Protein AF-A0A9E2IKR3-F1 (afdb_monomer)

pLDDT: mean 74.07, std 22.69, range [39.5, 96.62]

Structure (mmCIF, N/CA/C/O backbone):
data_AF-A0A9E2IKR3-F1
#
_entry.id   AF-A0A9E2IKR3-F1
#
loop_
_atom_site.group_PDB
_atom_site.id
_atom_site.type_symbol
_atom_site.label_atom_id
_atom_site.label_alt_id
_atom_site.label_comp_id
_atom_site.label_asym_id
_atom_site.label_entity_id
_atom_site.label_seq_id
_atom_site.pdbx_PDB_ins_code
_atom_site.Cartn_x
_atom_site.Cartn_y
_atom_site.Cartn_z
_atom_site.occupancy
_atom_site.B_iso_or_equiv
_atom_site.auth_seq_id
_atom_site.auth_comp_id
_atom_site.auth_asym_id
_atom_site.auth_atom_id
_atom_site.pdbx_PDB_model_num
ATOM 1 N N . MET A 1 1 ? 40.036 34.354 49.756 1.00 40.09 1 MET A N 1
ATOM 2 C CA . MET A 1 1 ? 39.469 35.613 49.223 1.00 40.09 1 MET A CA 1
ATOM 3 C C . MET A 1 1 ? 39.167 35.399 47.744 1.00 40.09 1 MET A C 1
ATOM 5 O O . MET A 1 1 ? 40.017 34.902 47.023 1.00 40.09 1 MET A O 1
ATOM 9 N N . VAL A 1 2 ? 37.909 35.606 47.361 1.00 45.00 2 VAL A N 1
ATOM 10 C CA . VAL A 1 2 ? 37.228 35.069 46.166 1.00 45.00 2 VAL A CA 1
ATOM 11 C C . VAL A 1 2 ? 37.576 35.841 44.886 1.00 45.00 2 VAL A C 1
ATOM 13 O O . VAL A 1 2 ? 37.546 37.068 44.931 1.00 45.00 2 VAL A O 1
ATOM 16 N N . LYS A 1 3 ? 37.771 35.154 43.745 1.00 42.75 3 LYS A N 1
ATOM 17 C CA . LYS A 1 3 ? 37.374 35.613 42.385 1.00 42.75 3 LYS A CA 1
ATOM 18 C C . LYS A 1 3 ? 37.695 34.527 41.341 1.00 42.75 3 LYS A C 1
ATOM 20 O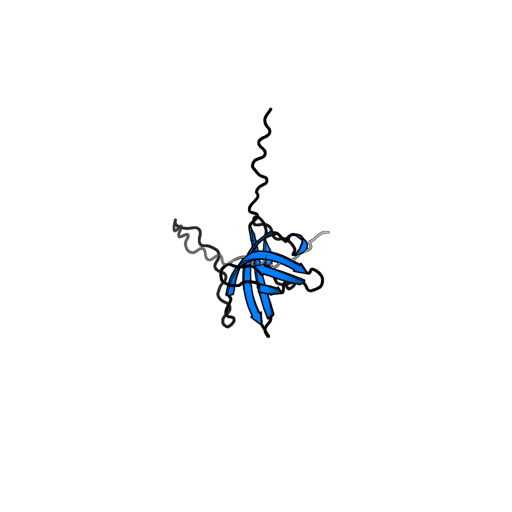 O . LYS A 1 3 ? 38.855 34.222 41.137 1.00 42.75 3 LYS A O 1
ATOM 25 N N . ARG A 1 4 ? 36.727 33.743 40.852 1.00 49.94 4 ARG A N 1
ATOM 26 C CA . ARG A 1 4 ? 35.633 34.004 39.880 1.00 49.94 4 ARG A CA 1
ATOM 27 C C . ARG A 1 4 ? 35.951 33.330 38.533 1.00 49.94 4 ARG A C 1
ATOM 29 O O . ARG A 1 4 ? 36.704 33.843 37.717 1.00 49.94 4 ARG A O 1
ATOM 36 N N . ILE A 1 5 ? 35.323 32.167 38.360 1.00 56.16 5 ILE A N 1
ATOM 37 C CA . ILE A 1 5 ? 35.057 31.443 37.111 1.00 56.16 5 ILE A CA 1
ATOM 38 C C . ILE A 1 5 ? 34.551 32.411 36.038 1.00 56.16 5 ILE A C 1
ATOM 40 O O . ILE A 1 5 ? 33.609 33.157 36.299 1.00 56.16 5 ILE A O 1
ATOM 44 N N . THR A 1 6 ? 35.127 32.355 34.835 1.00 54.44 6 THR A N 1
ATOM 45 C CA . THR A 1 6 ? 34.504 32.956 33.647 1.00 54.44 6 THR A CA 1
ATOM 46 C C . THR A 1 6 ? 34.508 31.945 32.506 1.00 54.44 6 THR A C 1
ATOM 48 O O . THR A 1 6 ? 35.517 31.679 31.861 1.00 54.44 6 THR A O 1
ATOM 51 N N . LEU A 1 7 ? 33.338 31.340 32.349 1.00 43.00 7 LEU A N 1
ATOM 52 C CA . LEU A 1 7 ? 32.880 30.473 31.279 1.00 43.00 7 LEU A CA 1
ATOM 53 C C . LEU A 1 7 ? 32.628 31.338 30.032 1.00 43.00 7 LEU A C 1
ATOM 55 O O . LEU A 1 7 ? 31.782 32.229 30.085 1.00 43.00 7 LEU A O 1
ATOM 59 N N . PHE A 1 8 ? 33.317 31.092 28.916 1.00 48.4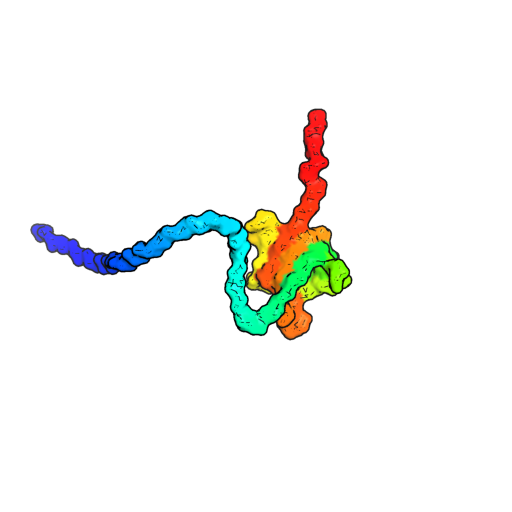4 8 PHE A N 1
ATOM 60 C CA . PHE A 1 8 ? 32.985 31.735 27.640 1.00 48.44 8 PHE A CA 1
ATOM 61 C C . PHE A 1 8 ? 32.091 30.810 26.811 1.00 48.44 8 PHE A C 1
ATOM 63 O O . PHE A 1 8 ? 32.554 29.946 26.071 1.00 48.44 8 PHE A O 1
ATOM 70 N N . PHE A 1 9 ? 30.781 31.001 26.968 1.00 42.44 9 PHE A N 1
ATOM 71 C CA . PHE A 1 9 ? 29.762 30.550 26.024 1.00 42.44 9 PHE A CA 1
ATOM 72 C C . PHE A 1 9 ? 29.917 31.361 24.730 1.00 42.44 9 PHE A C 1
ATOM 74 O O . PHE A 1 9 ? 29.591 32.547 24.694 1.00 42.44 9 PHE A O 1
ATOM 81 N N . ILE A 1 10 ? 30.414 30.739 23.662 1.00 47.47 10 ILE A N 1
ATOM 82 C CA . ILE A 1 10 ? 30.403 31.339 22.325 1.00 47.47 10 ILE A CA 1
ATOM 83 C C . ILE A 1 10 ? 29.019 31.076 21.725 1.00 47.47 10 ILE A C 1
ATOM 85 O O . ILE A 1 10 ? 28.766 30.031 21.131 1.00 47.47 10 ILE A O 1
ATOM 89 N N . ILE A 1 11 ? 28.101 32.021 21.925 1.00 50.19 11 ILE A N 1
ATOM 90 C CA . ILE A 1 11 ? 26.823 32.085 21.212 1.00 50.19 11 ILE A CA 1
ATOM 91 C C . ILE A 1 11 ? 27.031 33.055 20.047 1.00 50.19 11 ILE A C 1
ATOM 93 O O . ILE A 1 11 ? 27.049 34.270 20.234 1.00 50.19 11 ILE A O 1
ATOM 97 N N . ALA A 1 12 ? 27.223 32.521 18.841 1.00 45.19 12 ALA A N 1
ATOM 98 C CA . ALA A 1 12 ? 27.248 33.322 17.624 1.00 45.19 12 ALA A CA 1
ATOM 99 C C . ALA A 1 12 ? 25.809 33.727 17.256 1.00 45.19 12 ALA A C 1
ATOM 101 O O . ALA A 1 12 ? 24.994 32.904 16.840 1.00 45.19 12 ALA A O 1
ATOM 102 N N . ILE A 1 13 ? 25.505 35.007 17.465 1.00 51.91 13 ILE A N 1
ATOM 103 C CA . ILE A 1 13 ? 24.237 35.671 17.165 1.00 51.91 13 ILE A CA 1
ATOM 104 C C . ILE A 1 13 ? 24.303 36.260 15.745 1.00 51.91 13 ILE A C 1
ATOM 106 O O . ILE A 1 13 ?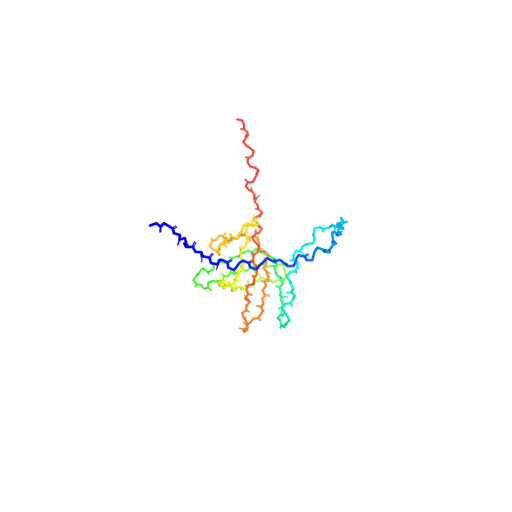 25.105 37.143 15.472 1.00 51.91 13 ILE A O 1
ATOM 110 N N . VAL A 1 14 ? 23.403 35.763 14.891 1.00 47.47 14 VAL A N 1
ATOM 111 C CA . VAL A 1 14 ? 22.549 36.515 13.949 1.00 47.47 14 VAL A CA 1
ATOM 112 C C . VAL A 1 14 ? 23.202 37.285 12.794 1.00 47.47 14 VAL A C 1
ATOM 114 O O . VAL A 1 14 ? 23.782 38.349 12.968 1.00 47.47 14 VAL A O 1
ATOM 117 N N . THR A 1 15 ? 22.818 36.890 11.578 1.00 47.56 15 THR A N 1
ATOM 118 C CA . THR A 1 15 ? 22.340 37.851 10.573 1.00 47.56 15 THR A CA 1
ATOM 119 C C . THR A 1 15 ? 20.968 37.411 10.057 1.00 47.56 15 THR A C 1
ATOM 121 O O . THR A 1 15 ? 20.808 36.464 9.292 1.00 47.56 15 THR A O 1
ATOM 124 N N . PHE A 1 16 ? 19.943 38.096 10.563 1.00 46.59 16 PHE A N 1
ATOM 125 C CA . PHE A 1 16 ? 18.556 37.991 10.138 1.00 46.59 16 PHE A CA 1
ATOM 126 C C . PHE A 1 16 ? 18.385 38.941 8.950 1.00 46.59 16 PHE A C 1
ATOM 128 O O . PHE A 1 16 ? 18.288 40.153 9.131 1.00 46.59 16 PHE A O 1
ATOM 135 N N . SER A 1 17 ? 18.358 38.423 7.727 1.00 48.53 17 SER A N 1
ATOM 136 C CA . SER A 1 17 ? 17.869 39.199 6.586 1.00 48.53 17 SER A CA 1
ATOM 137 C C . SER A 1 17 ? 16.368 38.961 6.454 1.00 48.53 17 SER A C 1
ATOM 139 O O . SER A 1 17 ? 15.918 38.031 5.791 1.00 48.53 17 SER A O 1
ATOM 141 N N . PHE A 1 18 ? 15.591 39.812 7.129 1.00 48.84 18 PHE A N 1
ATOM 142 C CA . PHE A 1 18 ? 14.178 40.033 6.830 1.00 48.84 18 PHE A CA 1
ATOM 143 C C . PHE A 1 18 ? 14.091 40.711 5.456 1.00 48.84 18 PHE A C 1
ATOM 145 O O . PHE A 1 18 ? 14.459 41.876 5.315 1.00 48.84 18 PHE A O 1
ATOM 152 N N . GLN A 1 19 ? 13.582 40.007 4.449 1.00 49.91 19 GLN A N 1
ATOM 153 C CA . GLN A 1 19 ? 13.059 40.634 3.238 1.00 49.91 19 GLN A CA 1
ATOM 154 C C . GLN A 1 19 ? 11.670 40.068 2.940 1.00 49.91 19 GLN A C 1
ATOM 156 O O . GLN A 1 19 ? 11.516 38.901 2.598 1.00 49.91 19 GLN A O 1
ATOM 161 N N . GLY A 1 20 ? 10.667 40.937 3.084 1.00 40.75 20 GLY A N 1
ATOM 162 C CA . GLY A 1 20 ? 9.458 40.929 2.264 1.00 40.75 20 GLY A CA 1
ATOM 163 C C . GLY A 1 20 ? 8.390 39.886 2.584 1.00 40.75 20 GLY A C 1
ATOM 164 O O . GLY A 1 20 ? 8.289 38.857 1.925 1.00 40.75 20 GLY A O 1
ATOM 165 N N . PHE A 1 21 ? 7.472 40.238 3.486 1.00 39.50 21 PHE A N 1
ATOM 166 C CA . PHE A 1 21 ? 6.096 39.748 3.417 1.00 39.50 21 PHE A CA 1
ATOM 167 C C . PHE A 1 21 ? 5.474 40.185 2.081 1.00 39.50 21 PHE A C 1
ATOM 169 O O . PHE A 1 21 ? 5.253 41.371 1.854 1.00 39.50 21 PHE A O 1
ATOM 176 N N . SER A 1 22 ? 5.134 39.228 1.221 1.00 42.88 22 SER A N 1
ATOM 177 C CA . SER A 1 22 ? 4.081 39.401 0.219 1.00 42.88 22 SER A CA 1
ATOM 178 C C . SER A 1 22 ? 2.977 38.401 0.521 1.00 42.88 22 SER A C 1
ATOM 180 O O . SER A 1 22 ? 3.068 37.215 0.211 1.00 42.88 22 SER A O 1
ATOM 182 N N . ILE A 1 23 ? 1.927 38.894 1.178 1.00 49.78 23 ILE A N 1
ATOM 183 C CA . ILE A 1 23 ? 0.661 38.184 1.338 1.00 49.78 23 ILE A CA 1
ATOM 184 C C . ILE A 1 23 ? -0.049 38.252 -0.014 1.00 49.78 23 ILE A C 1
ATOM 186 O O . ILE A 1 23 ? -0.790 39.192 -0.295 1.00 49.78 23 ILE A O 1
ATOM 190 N N . ALA A 1 24 ? 0.168 37.248 -0.859 1.00 44.50 24 ALA A N 1
ATOM 191 C CA . ALA A 1 24 ? -0.715 36.980 -1.982 1.00 44.50 24 ALA A CA 1
ATOM 192 C C . ALA A 1 24 ? -1.849 36.072 -1.488 1.00 44.50 24 ALA A C 1
ATOM 194 O O . ALA A 1 24 ? -1.696 34.863 -1.323 1.00 44.50 24 ALA A O 1
ATOM 195 N N . LYS A 1 25 ? -3.013 36.672 -1.227 1.00 52.03 25 LYS A N 1
ATOM 196 C CA . LYS A 1 25 ? -4.278 35.935 -1.170 1.00 52.03 25 LYS A CA 1
ATOM 197 C C . LYS A 1 25 ? -4.508 35.293 -2.541 1.00 52.03 25 LYS A C 1
ATOM 199 O O . LYS A 1 25 ? -4.776 36.031 -3.486 1.00 52.03 25 LYS A O 1
ATOM 204 N N . LYS A 1 26 ? -4.455 33.959 -2.623 1.00 48.16 26 LYS A N 1
ATOM 205 C CA . LYS A 1 26 ? -5.433 33.072 -3.291 1.00 48.16 26 LYS A CA 1
ATOM 206 C C . LYS A 1 26 ? -4.874 31.649 -3.431 1.00 48.16 26 LYS A C 1
ATOM 208 O O . LYS A 1 26 ? -3.737 31.461 -3.835 1.00 48.16 26 LYS A O 1
ATOM 213 N N . GLU A 1 27 ? -5.767 30.699 -3.150 1.00 45.03 27 GLU A N 1
ATOM 214 C CA . GLU A 1 27 ? -5.718 29.275 -3.504 1.00 45.03 27 GLU A CA 1
ATOM 215 C C . GLU A 1 27 ? -4.851 28.362 -2.605 1.00 45.03 27 GLU A C 1
ATOM 217 O O . GLU A 1 27 ? -3.640 28.551 -2.496 1.00 45.03 27 GLU A O 1
ATOM 222 N N . PRO A 1 28 ? -5.434 27.344 -1.933 1.00 42.34 28 PRO A N 1
ATOM 223 C CA . PRO A 1 28 ? -4.656 26.355 -1.199 1.00 42.34 28 PRO A CA 1
ATOM 224 C C . PRO A 1 28 ? -3.898 25.486 -2.206 1.00 42.34 28 PRO A C 1
ATOM 226 O O . PRO A 1 28 ? -4.399 24.470 -2.692 1.00 42.34 28 PRO A O 1
ATOM 229 N N . ALA A 1 29 ? -2.673 25.900 -2.526 1.00 43.06 29 ALA A N 1
ATOM 230 C CA . ALA A 1 29 ? -1.725 25.125 -3.301 1.00 43.06 29 ALA A CA 1
ATOM 231 C C . ALA A 1 29 ? -1.466 23.793 -2.585 1.00 43.06 29 ALA A C 1
ATOM 233 O O . ALA A 1 29 ? -0.695 23.683 -1.628 1.00 43.06 29 ALA A O 1
ATOM 234 N N . LYS A 1 30 ? -2.162 22.766 -3.075 1.00 43.28 30 LYS A N 1
ATOM 235 C CA . LYS A 1 30 ? -1.830 21.352 -2.953 1.00 43.28 30 LYS A CA 1
ATOM 236 C C . LYS A 1 30 ? -0.309 21.219 -2.984 1.00 43.28 30 LYS A C 1
ATOM 238 O O . LYS A 1 30 ? 0.321 21.615 -3.956 1.00 43.28 30 LYS A O 1
ATOM 243 N N . LYS A 1 31 ? 0.267 20.695 -1.904 1.00 42.03 31 LYS A N 1
ATOM 244 C CA . LYS A 1 31 ? 1.704 20.478 -1.724 1.00 42.03 31 LYS A CA 1
ATOM 245 C C . LYS A 1 31 ? 2.214 19.541 -2.832 1.00 42.03 31 LYS A C 1
ATOM 247 O O . LYS A 1 31 ? 2.180 18.322 -2.684 1.00 42.03 31 LYS A O 1
ATOM 252 N N . ILE A 1 32 ? 2.606 20.097 -3.977 1.00 46.59 32 ILE A N 1
ATOM 253 C CA . ILE A 1 32 ? 3.260 19.352 -5.051 1.00 46.59 32 ILE A CA 1
ATOM 254 C C . ILE A 1 32 ? 4.715 19.209 -4.617 1.00 46.59 32 ILE A C 1
ATOM 256 O O . ILE A 1 32 ? 5.526 20.120 -4.750 1.00 46.59 32 ILE A O 1
ATOM 260 N N . THR A 1 33 ? 5.013 18.058 -4.022 1.00 45.53 33 THR A N 1
ATOM 261 C CA . THR A 1 33 ? 6.368 17.535 -3.870 1.00 45.53 33 THR A CA 1
ATOM 262 C C . THR A 1 33 ? 7.095 17.653 -5.211 1.00 45.53 33 THR A C 1
ATOM 264 O O . THR A 1 33 ? 6.577 17.196 -6.230 1.00 45.53 33 THR A O 1
ATOM 267 N N . ALA A 1 34 ? 8.267 18.291 -5.209 1.00 47.88 34 ALA A N 1
ATOM 268 C CA . ALA A 1 34 ? 9.111 18.476 -6.385 1.00 47.88 34 ALA A CA 1
ATOM 269 C C . ALA A 1 34 ? 9.310 17.151 -7.157 1.00 47.88 34 ALA A C 1
ATOM 271 O O . ALA A 1 34 ? 9.492 16.105 -6.525 1.00 47.88 34 ALA A O 1
ATOM 272 N N . PRO A 1 35 ? 9.293 17.162 -8.503 1.00 43.56 35 PRO A N 1
ATOM 273 C CA . PRO A 1 35 ? 9.478 15.951 -9.286 1.00 43.56 35 PRO A CA 1
ATOM 274 C C . PRO A 1 35 ? 10.923 15.470 -9.127 1.00 43.56 35 PRO A C 1
ATOM 276 O O . PRO A 1 35 ? 11.867 16.117 -9.583 1.00 43.56 35 PRO A O 1
ATOM 279 N N . GLN A 1 36 ? 11.102 14.319 -8.477 1.00 47.81 36 GLN A N 1
ATOM 280 C CA . GLN A 1 36 ? 12.345 13.565 -8.583 1.00 47.81 36 GLN A CA 1
ATOM 281 C C . GLN A 1 36 ? 12.527 13.195 -10.058 1.00 47.81 36 GLN A C 1
ATOM 283 O O . GLN A 1 36 ? 11.764 12.409 -10.620 1.00 47.81 36 GLN A O 1
ATOM 288 N N . ARG A 1 37 ? 13.510 13.834 -10.697 1.00 44.31 37 ARG A N 1
ATOM 289 C CA . ARG A 1 37 ? 13.934 13.560 -12.071 1.00 44.31 37 ARG A CA 1
ATOM 290 C C . ARG A 1 37 ? 14.194 12.055 -12.218 1.00 44.31 37 ARG A C 1
ATOM 292 O O . ARG A 1 37 ? 15.087 11.531 -11.562 1.00 44.31 37 ARG A O 1
ATOM 299 N N . GLY A 1 38 ? 13.417 11.385 -13.072 1.00 51.56 38 GLY A N 1
ATOM 300 C CA . GLY A 1 38 ? 13.773 10.077 -13.638 1.00 51.56 38 GLY A CA 1
ATOM 301 C C . GLY A 1 38 ? 12.814 8.904 -13.409 1.00 51.56 38 GLY A C 1
ATOM 302 O O . GLY A 1 38 ? 12.985 7.895 -14.082 1.00 51.56 38 GLY A O 1
ATOM 303 N N . LEU A 1 39 ? 11.807 8.991 -12.529 1.00 61.03 39 LEU A N 1
ATOM 304 C CA . LEU A 1 39 ? 10.840 7.893 -12.350 1.00 61.03 39 LEU A CA 1
ATOM 305 C C . LEU A 1 39 ? 9.416 8.325 -12.705 1.00 61.03 39 LEU A C 1
ATOM 307 O O . LEU A 1 39 ? 8.795 9.118 -11.997 1.00 61.03 39 LEU A O 1
ATOM 311 N N . SER A 1 40 ? 8.882 7.759 -13.789 1.00 78.88 40 SER A N 1
ATOM 312 C CA . SER A 1 40 ? 7.485 7.938 -14.186 1.00 78.88 40 SER A CA 1
ATOM 313 C C . SER A 1 40 ? 6.565 7.367 -13.110 1.00 78.88 40 SER A C 1
ATOM 315 O O . SER A 1 40 ? 6.463 6.153 -12.921 1.00 78.88 40 SER A O 1
ATOM 317 N N . THR A 1 41 ? 5.901 8.259 -12.381 1.00 88.06 41 THR A N 1
ATOM 318 C CA . THR A 1 41 ? 4.885 7.893 -11.394 1.00 88.06 41 THR A CA 1
ATOM 319 C C . THR A 1 41 ? 3.546 7.688 -12.090 1.00 88.06 41 THR A C 1
ATOM 321 O O . THR A 1 41 ? 3.157 8.444 -12.977 1.00 88.06 41 THR A O 1
ATOM 324 N N . SER A 1 42 ? 2.834 6.642 -11.690 1.00 91.81 42 SER A N 1
ATOM 325 C CA . SER A 1 42 ? 1.489 6.319 -12.158 1.00 91.81 42 SER A CA 1
ATOM 326 C C . SER A 1 42 ? 0.505 6.435 -11.005 1.00 91.81 42 SER A C 1
ATOM 328 O O . SER A 1 42 ? 0.848 6.180 -9.849 1.00 91.81 42 SER A O 1
ATOM 330 N N . LYS A 1 43 ? -0.735 6.814 -11.316 1.00 92.56 43 LYS A N 1
ATOM 331 C CA . LYS A 1 43 ? -1.816 6.919 -10.337 1.00 92.56 43 LYS A CA 1
ATOM 332 C C . LYS A 1 43 ? -2.947 5.968 -10.70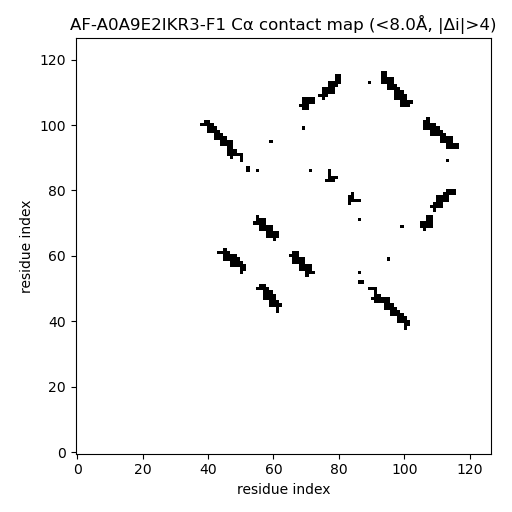0 1.00 92.56 43 LYS A C 1
ATOM 334 O O . LYS A 1 43 ? -3.385 5.934 -11.845 1.00 92.56 43 LYS A O 1
ATOM 339 N N . VAL A 1 44 ? -3.451 5.249 -9.705 1.00 92.75 44 VAL A N 1
ATOM 340 C CA . VAL A 1 44 ? -4.644 4.406 -9.810 1.00 92.75 44 VAL A CA 1
ATOM 341 C C . VAL A 1 44 ? -5.615 4.765 -8.693 1.00 92.75 44 VAL A C 1
ATOM 343 O O . VAL A 1 44 ? -5.206 5.052 -7.569 1.00 92.75 44 VAL A O 1
ATOM 346 N N . ILE A 1 45 ? -6.904 4.775 -9.006 1.00 93.12 45 ILE A N 1
ATOM 347 C CA . ILE A 1 45 ? -7.980 4.927 -8.028 1.00 93.12 45 ILE A CA 1
ATOM 348 C C . ILE A 1 45 ? -8.882 3.716 -8.203 1.00 93.12 45 ILE A C 1
ATOM 350 O O . ILE A 1 45 ? -9.247 3.383 -9.330 1.00 93.12 45 ILE A O 1
ATOM 354 N N . GLY A 1 46 ? -9.198 3.039 -7.107 1.00 93.44 46 GLY A N 1
ATOM 355 C CA . GLY A 1 46 ? -9.982 1.819 -7.180 1.00 93.44 46 GLY A CA 1
ATOM 356 C C . GLY A 1 46 ? -10.301 1.223 -5.823 1.00 93.44 46 GLY A C 1
ATOM 357 O O . GLY A 1 46 ? -9.990 1.796 -4.778 1.00 93.44 46 GLY A O 1
ATOM 358 N N . LYS A 1 47 ? -10.928 0.052 -5.853 1.00 94.81 47 LYS A N 1
ATOM 359 C CA . LYS A 1 47 ? -11.357 -0.692 -4.672 1.00 94.81 47 LYS A CA 1
ATOM 360 C C . LYS A 1 47 ? -10.355 -1.792 -4.346 1.00 94.81 47 LYS A C 1
ATOM 362 O O . LYS A 1 47 ? -9.928 -2.528 -5.234 1.00 94.81 47 LYS A O 1
ATOM 367 N N . VAL A 1 48 ? -9.991 -1.939 -3.078 1.00 95.00 48 VAL A N 1
ATOM 368 C CA . VAL A 1 48 ? -9.134 -3.038 -2.619 1.00 95.00 48 VAL A CA 1
ATOM 369 C C . VAL A 1 48 ? -9.932 -4.338 -2.665 1.00 95.00 48 VAL A C 1
ATOM 371 O O . VAL A 1 48 ? -10.958 -4.462 -2.001 1.00 95.00 48 VAL A O 1
ATOM 374 N N . VAL A 1 49 ? -9.453 -5.317 -3.429 1.00 95.62 49 VAL A N 1
ATOM 375 C CA . VAL A 1 49 ? -10.086 -6.644 -3.561 1.00 95.62 49 VAL A CA 1
ATOM 376 C C . VAL A 1 49 ? -9.319 -7.737 -2.823 1.00 95.62 49 VAL A C 1
ATOM 378 O O . VAL A 1 49 ? -9.896 -8.751 -2.446 1.00 95.62 49 VAL A O 1
ATOM 381 N N . LYS A 1 50 ? -8.022 -7.527 -2.575 1.00 96.12 50 LYS A N 1
ATOM 382 C CA . LYS A 1 50 ? -7.173 -8.454 -1.823 1.00 96.12 50 LYS A CA 1
ATOM 383 C C . LYS A 1 50 ? -6.115 -7.681 -1.045 1.00 96.12 50 LYS A C 1
ATOM 385 O O . LYS A 1 50 ? -5.590 -6.680 -1.529 1.00 96.12 50 LYS A O 1
ATOM 390 N N . ARG A 1 51 ? -5.779 -8.174 0.145 1.00 95.56 51 ARG A N 1
ATOM 391 C CA . ARG A 1 51 ? -4.674 -7.684 0.974 1.00 95.56 51 ARG A CA 1
ATOM 392 C C . ARG A 1 51 ? -3.869 -8.870 1.483 1.00 95.56 51 ARG A C 1
ATOM 394 O O . ARG A 1 51 ? -4.398 -9.666 2.258 1.00 95.56 51 ARG A O 1
ATOM 401 N N . ASP A 1 52 ? -2.602 -8.946 1.102 1.00 95.44 52 ASP A N 1
ATOM 402 C CA . ASP A 1 52 ? -1.658 -9.945 1.596 1.00 95.44 52 ASP A CA 1
ATOM 403 C C . ASP A 1 52 ? -0.597 -9.270 2.470 1.00 95.44 52 ASP A C 1
ATOM 405 O O . ASP A 1 52 ? 0.318 -8.608 1.988 1.00 95.44 52 ASP A O 1
ATOM 409 N N . ILE A 1 53 ? -0.732 -9.431 3.788 1.00 92.62 53 ILE A N 1
ATOM 410 C CA . ILE A 1 53 ? 0.193 -8.837 4.764 1.00 92.62 53 ILE A CA 1
ATOM 411 C C . ILE A 1 53 ? 1.559 -9.536 4.736 1.00 92.62 53 ILE A C 1
ATOM 413 O O . ILE A 1 53 ? 2.560 -8.901 5.052 1.00 92.62 53 ILE A O 1
ATOM 417 N N . ARG A 1 54 ? 1.623 -10.826 4.371 1.00 93.56 54 ARG A N 1
ATOM 418 C CA . ARG A 1 54 ? 2.888 -11.582 4.348 1.00 93.56 54 ARG A CA 1
ATOM 419 C C . ARG A 1 54 ? 3.762 -11.146 3.180 1.00 93.56 54 ARG A C 1
ATOM 421 O O . ARG A 1 54 ? 4.975 -11.085 3.323 1.00 93.56 54 ARG A O 1
ATOM 428 N N . GLN A 1 55 ? 3.133 -10.833 2.051 1.00 93.19 55 GLN A N 1
ATOM 429 C CA . GLN A 1 55 ? 3.811 -10.359 0.844 1.00 93.19 55 GLN A CA 1
ATOM 430 C C . GLN A 1 55 ? 3.898 -8.829 0.765 1.00 93.19 55 GLN A C 1
ATOM 432 O O . GLN A 1 55 ? 4.475 -8.299 -0.179 1.00 93.19 55 GLN A O 1
ATOM 437 N N . SER A 1 56 ? 3.312 -8.113 1.730 1.00 95.56 56 SER A N 1
ATOM 438 C CA . SER A 1 56 ? 3.154 -6.655 1.705 1.00 95.56 56 SER A CA 1
ATOM 439 C C . SER A 1 56 ? 2.517 -6.148 0.406 1.00 95.56 56 SER A C 1
ATOM 441 O O . SER A 1 56 ? 2.906 -5.113 -0.129 1.00 95.56 56 SER A O 1
ATOM 443 N N . THR A 1 57 ? 1.529 -6.873 -0.124 1.00 96.62 57 THR A N 1
ATOM 444 C CA . THR A 1 57 ? 0.832 -6.501 -1.359 1.00 96.62 57 THR A CA 1
ATOM 445 C C . THR A 1 57 ? -0.646 -6.205 -1.131 1.00 96.62 57 THR A C 1
ATOM 447 O O . THR A 1 57 ? -1.323 -6.802 -0.288 1.00 96.62 57 THR A O 1
ATOM 450 N N . ILE A 1 58 ? -1.172 -5.270 -1.919 1.00 96.19 58 ILE A N 1
ATOM 451 C CA . ILE A 1 58 ? -2.613 -5.075 -2.093 1.00 96.19 58 ILE A CA 1
ATOM 452 C C . ILE A 1 58 ? -2.970 -5.250 -3.561 1.00 96.19 58 ILE A C 1
ATOM 454 O O . ILE A 1 58 ? -2.208 -4.860 -4.443 1.00 96.19 58 ILE A O 1
ATOM 458 N N . THR A 1 59 ? -4.144 -5.806 -3.825 1.00 96.56 59 THR A N 1
ATOM 459 C CA . THR A 1 59 ? -4.718 -5.840 -5.168 1.00 96.56 59 THR A CA 1
ATOM 460 C C . THR A 1 59 ? -5.874 -4.859 -5.224 1.00 96.56 59 THR A C 1
ATOM 462 O O . THR A 1 59 ? -6.802 -4.934 -4.414 1.00 96.56 59 THR A O 1
ATOM 465 N N . VAL A 1 60 ? -5.810 -3.941 -6.182 1.00 95.25 60 VAL A N 1
ATOM 466 C CA . VAL A 1 60 ? -6.811 -2.902 -6.419 1.00 95.25 60 VAL A CA 1
ATOM 467 C C . VAL A 1 60 ? -7.510 -3.192 -7.739 1.00 95.25 60 VAL A C 1
ATOM 469 O O . VAL A 1 60 ? -6.849 -3.410 -8.750 1.00 95.25 60 VAL A O 1
ATOM 472 N N . SER A 1 61 ? -8.837 -3.195 -7.738 1.00 94.75 61 SER A N 1
ATOM 473 C CA . SER A 1 61 ? -9.637 -3.184 -8.959 1.00 94.75 61 SER A CA 1
ATOM 474 C C . SER A 1 61 ? -9.984 -1.742 -9.310 1.00 94.75 61 SER A C 1
ATOM 476 O O . SER A 1 61 ? -10.472 -0.997 -8.455 1.00 94.75 61 SER A O 1
ATOM 478 N N . ALA A 1 62 ? -9.680 -1.330 -10.537 1.00 89.06 62 ALA A N 1
ATOM 479 C CA . ALA A 1 62 ? -9.904 0.019 -11.038 1.00 89.06 62 ALA A CA 1
ATOM 480 C C . ALA A 1 62 ? -10.652 -0.029 -12.374 1.00 89.06 62 ALA A C 1
ATOM 482 O O . ALA A 1 62 ? -10.561 -0.997 -13.119 1.00 89.06 62 ALA A O 1
ATOM 483 N N . GLU A 1 63 ? -11.347 1.049 -12.717 1.00 80.69 63 GLU A N 1
ATOM 484 C CA . GLU A 1 63 ? -12.188 1.105 -13.922 1.00 80.69 63 GLU A CA 1
ATOM 485 C C . GLU A 1 63 ? -11.411 0.807 -15.217 1.00 80.69 63 GLU A C 1
ATOM 487 O O . GLU A 1 63 ? -11.902 0.121 -16.105 1.00 80.69 63 GLU A O 1
ATOM 492 N N . LYS A 1 64 ? -10.156 1.265 -15.298 1.00 79.62 64 LYS A N 1
ATOM 493 C CA . LYS A 1 64 ? -9.274 1.047 -16.458 1.00 79.62 64 LYS A CA 1
ATOM 494 C C . LYS A 1 64 ? -8.370 -0.182 -16.329 1.00 79.62 64 LYS A C 1
ATOM 496 O O . LYS A 1 64 ? -7.622 -0.481 -17.254 1.00 79.62 64 LYS A O 1
ATOM 501 N N . VAL A 1 65 ? -8.367 -0.846 -15.172 1.00 77.12 65 VAL A N 1
ATOM 502 C CA . VAL A 1 65 ? -7.471 -1.969 -14.870 1.00 77.12 65 VAL A CA 1
ATOM 503 C C . VAL A 1 65 ? -8.207 -2.972 -13.995 1.00 77.12 65 VAL A C 1
ATOM 505 O O . VAL A 1 65 ? -8.412 -2.719 -12.808 1.00 77.12 65 VAL A O 1
ATOM 508 N N . THR A 1 66 ? -8.535 -4.135 -14.560 1.00 85.44 66 THR A N 1
ATOM 509 C CA . THR A 1 66 ? -9.341 -5.163 -13.887 1.00 85.44 66 THR A CA 1
ATOM 510 C C . THR A 1 66 ? -8.799 -5.497 -12.498 1.00 85.44 66 THR A C 1
ATOM 512 O O . THR A 1 66 ? -9.524 -5.373 -11.510 1.00 85.44 66 THR A O 1
ATOM 515 N N . PHE A 1 67 ? -7.506 -5.833 -12.406 1.00 92.94 67 PHE A N 1
ATOM 516 C CA . PHE A 1 67 ? -6.816 -6.088 -11.143 1.00 92.94 67 PHE A CA 1
ATOM 517 C C . PHE A 1 67 ? -5.368 -5.618 -11.202 1.00 92.94 67 PHE A C 1
ATOM 519 O O . PHE A 1 67 ? -4.623 -5.945 -12.125 1.00 92.94 67 PHE A O 1
ATOM 526 N N . LEU A 1 68 ? -4.958 -4.870 -10.183 1.00 93.75 68 LEU A N 1
ATOM 527 C CA . LEU A 1 68 ? -3.626 -4.308 -10.072 1.00 93.75 68 LEU A CA 1
ATOM 528 C C . LEU A 1 68 ? -2.993 -4.683 -8.739 1.00 93.75 68 LEU A C 1
ATOM 530 O O . LEU A 1 68 ? -3.405 -4.177 -7.698 1.00 93.75 68 LEU A O 1
ATOM 534 N N . SER A 1 69 ? -1.975 -5.539 -8.772 1.00 95.56 69 SER A N 1
ATOM 535 C CA . SER A 1 69 ? -1.160 -5.849 -7.594 1.00 95.56 69 SER A CA 1
ATOM 536 C C . SER A 1 69 ? -0.111 -4.768 -7.368 1.00 95.56 69 SER A C 1
ATOM 538 O O . SER A 1 69 ? 0.627 -4.404 -8.286 1.00 95.56 69 SER A O 1
ATOM 540 N N . ILE A 1 70 ? -0.064 -4.260 -6.142 1.00 95.75 70 ILE A N 1
ATOM 541 C CA . ILE A 1 70 ? 0.784 -3.153 -5.717 1.00 95.75 70 ILE A CA 1
ATOM 542 C C . ILE A 1 70 ? 1.568 -3.602 -4.490 1.00 95.75 70 ILE A C 1
ATOM 544 O O . ILE A 1 70 ? 0.982 -4.070 -3.512 1.00 95.75 70 ILE A O 1
ATOM 548 N N . LEU A 1 71 ? 2.884 -3.437 -4.550 1.00 96.44 71 LEU A N 1
ATOM 549 C CA . LEU A 1 71 ? 3.801 -3.692 -3.451 1.00 96.44 71 LEU A CA 1
ATOM 550 C C . LEU A 1 71 ? 3.878 -2.467 -2.537 1.00 96.44 71 LEU A C 1
ATOM 552 O O . LEU A 1 71 ? 4.052 -1.337 -2.999 1.00 96.44 71 LEU A O 1
ATOM 556 N N . ILE A 1 72 ? 3.775 -2.713 -1.239 1.00 95.19 72 ILE A N 1
ATOM 557 C CA . ILE A 1 72 ? 3.910 -1.732 -0.171 1.00 95.19 72 ILE A CA 1
ATOM 558 C C . ILE A 1 72 ? 5.249 -1.995 0.509 1.00 95.19 72 ILE A C 1
ATOM 560 O O . ILE A 1 72 ? 5.472 -3.064 1.070 1.00 95.19 72 ILE A O 1
ATOM 564 N N . ASP A 1 73 ? 6.142 -1.018 0.458 1.00 93.00 73 ASP A N 1
ATOM 565 C CA . ASP A 1 73 ? 7.432 -1.075 1.142 1.00 93.00 73 ASP A CA 1
ATOM 566 C C . ASP A 1 73 ? 7.396 -0.196 2.400 1.00 93.00 73 ASP A C 1
ATOM 568 O O . ASP A 1 73 ? 6.476 0.597 2.615 1.00 93.00 73 ASP A O 1
ATOM 572 N N . LYS A 1 74 ? 8.430 -0.292 3.234 1.00 90.56 74 LYS A N 1
ATOM 573 C CA . LYS A 1 74 ? 8.620 0.532 4.435 1.00 90.56 74 LYS A CA 1
ATOM 574 C C . LYS A 1 74 ? 8.612 2.040 4.157 1.00 90.56 74 LYS A C 1
ATOM 576 O O . LYS A 1 74 ? 8.327 2.822 5.056 1.00 90.56 74 LYS A O 1
ATOM 581 N N . ASN A 1 75 ? 8.923 2.439 2.923 1.00 91.94 75 ASN A N 1
ATOM 582 C CA . ASN A 1 75 ? 8.942 3.835 2.485 1.00 91.94 75 ASN A CA 1
ATOM 583 C C . ASN A 1 75 ? 7.592 4.310 1.922 1.00 91.94 75 ASN A C 1
ATOM 585 O O . ASN A 1 75 ? 7.452 5.484 1.579 1.00 91.94 75 ASN A O 1
ATOM 589 N N . THR A 1 76 ? 6.603 3.421 1.789 1.00 93.81 76 THR A N 1
ATOM 590 C CA . THR A 1 76 ? 5.273 3.787 1.304 1.00 93.81 76 THR A CA 1
ATOM 591 C C . THR A 1 76 ? 4.535 4.588 2.372 1.00 93.81 76 THR A C 1
ATOM 593 O O . THR A 1 76 ? 4.297 4.109 3.480 1.00 93.81 76 THR A O 1
ATOM 596 N N . LEU A 1 77 ? 4.104 5.800 2.023 1.00 95.38 77 LEU A N 1
ATOM 597 C CA . LEU A 1 77 ? 3.268 6.617 2.899 1.00 95.38 77 LEU A CA 1
ATOM 598 C C . LEU A 1 77 ? 1.811 6.178 2.778 1.00 95.38 77 LEU A C 1
ATOM 600 O O . LEU A 1 77 ? 1.240 6.243 1.691 1.00 95.38 77 LEU A O 1
ATOM 604 N N . ILE A 1 78 ? 1.194 5.764 3.884 1.00 95.38 78 ILE A N 1
ATOM 605 C CA . ILE A 1 78 ? -0.206 5.334 3.903 1.00 95.38 78 ILE A CA 1
ATOM 606 C C . ILE A 1 78 ? -0.992 6.298 4.779 1.00 95.38 78 ILE A C 1
ATOM 608 O O . ILE A 1 78 ? -0.651 6.523 5.936 1.00 95.38 78 ILE A O 1
ATOM 612 N N . SER A 1 79 ? -2.065 6.863 4.238 1.00 94.50 79 SER A N 1
ATOM 613 C CA . SER A 1 79 ? -2.931 7.781 4.968 1.00 94.50 79 SER A CA 1
ATOM 614 C C . SER A 1 79 ? -4.391 7.356 4.913 1.00 94.50 79 SER A C 1
ATOM 616 O O . SER A 1 79 ? -4.873 6.883 3.885 1.00 94.50 79 SER A O 1
ATOM 618 N N . LYS A 1 80 ? -5.106 7.535 6.024 1.00 91.88 80 LYS A N 1
ATOM 619 C CA . LYS A 1 80 ? -6.561 7.356 6.126 1.00 91.88 80 LYS A CA 1
ATOM 620 C C . LYS A 1 80 ? -7.117 8.526 6.925 1.00 91.88 80 LYS A C 1
ATOM 622 O O . LYS A 1 80 ? -6.612 8.819 8.006 1.00 91.88 80 LYS A O 1
ATOM 627 N N . ALA A 1 81 ? -8.102 9.234 6.369 1.00 88.25 81 ALA A N 1
ATOM 628 C CA . ALA A 1 81 ? -8.662 10.452 6.970 1.00 88.25 81 ALA A CA 1
ATOM 629 C C . ALA A 1 81 ? -7.584 11.480 7.401 1.00 88.25 81 ALA A C 1
ATOM 631 O O . ALA A 1 81 ? -7.627 12.032 8.497 1.00 88.25 81 ALA A O 1
ATOM 632 N N . GLY A 1 82 ? -6.560 11.680 6.560 1.00 87.31 82 GLY A N 1
ATOM 633 C CA . GLY A 1 82 ? -5.459 12.620 6.816 1.00 87.31 82 GLY A CA 1
ATOM 634 C C . GLY A 1 82 ? -4.431 12.175 7.864 1.00 87.31 82 GLY A C 1
ATOM 635 O O . GLY A 1 82 ? -3.438 12.870 8.065 1.00 87.31 82 GLY A O 1
ATOM 636 N N . LYS A 1 83 ? -4.618 11.018 8.510 1.00 90.12 83 LYS A N 1
ATOM 637 C CA . LYS A 1 83 ? -3.675 10.459 9.489 1.00 90.12 83 LYS A CA 1
ATOM 638 C C . LYS A 1 83 ? -2.772 9.423 8.834 1.00 90.12 83 LYS A C 1
ATOM 640 O O . LYS A 1 83 ? -3.247 8.644 8.010 1.00 90.12 83 LYS A O 1
ATOM 645 N N . ASN A 1 84 ? -1.494 9.397 9.217 1.00 93.44 84 ASN A N 1
ATOM 646 C CA . ASN A 1 84 ? -0.573 8.334 8.816 1.00 93.44 84 ASN A CA 1
ATOM 647 C C . ASN A 1 84 ? -0.979 7.024 9.506 1.00 93.44 84 ASN A C 1
ATOM 649 O O . ASN A 1 84 ? -1.218 7.008 10.715 1.00 93.44 84 ASN A O 1
ATOM 653 N N . VAL A 1 85 ? -1.095 5.9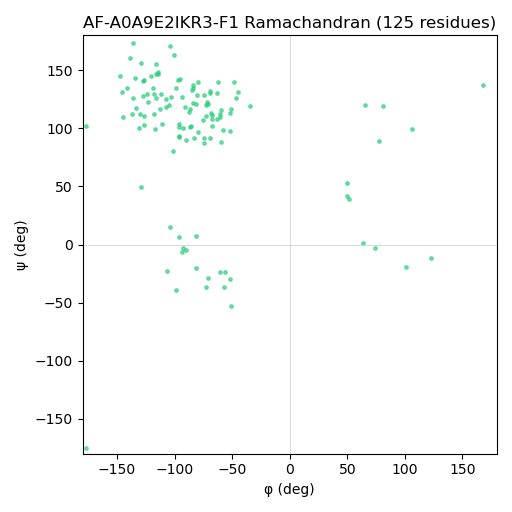48 8.736 1.00 93.75 85 VAL A N 1
ATOM 654 C CA . VAL A 1 85 ? -1.538 4.635 9.209 1.00 93.75 85 VAL A CA 1
ATOM 655 C C . VAL A 1 85 ? -0.658 3.536 8.628 1.00 93.75 85 VAL A C 1
ATOM 657 O O . VAL A 1 85 ? 0.190 3.769 7.777 1.00 93.75 85 VAL A O 1
ATOM 660 N N . THR A 1 86 ? -0.862 2.303 9.080 1.00 93.50 86 THR A N 1
ATOM 661 C CA . THR A 1 86 ? -0.151 1.140 8.535 1.00 93.50 86 THR A CA 1
ATOM 662 C C . THR A 1 86 ? -1.025 0.366 7.555 1.00 93.50 86 THR A C 1
ATOM 664 O O . THR A 1 86 ? -2.256 0.468 7.585 1.00 93.50 86 THR A O 1
ATOM 667 N N . MET A 1 87 ? -0.399 -0.493 6.744 1.00 91.94 87 MET A N 1
ATOM 668 C CA . MET A 1 87 ? -1.078 -1.411 5.818 1.00 91.94 87 MET A CA 1
ATOM 669 C C . MET A 1 87 ? -2.172 -2.253 6.495 1.00 91.94 87 MET A C 1
ATOM 671 O O . MET A 1 87 ? -3.169 -2.594 5.864 1.00 91.94 87 MET A O 1
ATOM 675 N N . ARG A 1 88 ? -2.033 -2.553 7.795 1.00 91.75 88 ARG A N 1
ATOM 676 C CA . ARG A 1 88 ? -3.035 -3.306 8.572 1.00 91.75 88 ARG A CA 1
ATOM 677 C C . ARG A 1 88 ? -4.400 -2.611 8.624 1.00 91.75 88 ARG A C 1
ATOM 679 O O . ARG A 1 88 ? -5.409 -3.282 8.818 1.00 91.75 88 ARG A O 1
ATOM 686 N N . THR A 1 89 ? -4.420 -1.295 8.428 1.00 90.62 89 THR A N 1
ATOM 687 C CA . THR A 1 89 ? -5.626 -0.453 8.448 1.00 90.62 89 THR A CA 1
ATOM 688 C C . THR A 1 89 ? -6.392 -0.496 7.126 1.00 90.62 89 THR A C 1
ATOM 690 O O . THR A 1 89 ? -7.572 -0.155 7.098 1.00 90.62 89 THR A O 1
ATOM 693 N N . ILE A 1 90 ? -5.732 -0.904 6.038 1.00 92.62 90 ILE A N 1
ATOM 694 C CA . ILE A 1 90 ? -6.363 -1.095 4.731 1.00 92.62 90 ILE A CA 1
ATOM 695 C C . ILE A 1 90 ? -7.189 -2.376 4.803 1.00 92.62 90 ILE A C 1
ATOM 697 O O . ILE A 1 90 ? -6.667 -3.416 5.212 1.00 92.62 90 ILE A O 1
ATOM 701 N N . GLN A 1 91 ? -8.454 -2.320 4.408 1.00 92.81 91 GLN A N 1
ATOM 702 C CA . GLN A 1 91 ? -9.352 -3.472 4.381 1.00 92.81 91 GLN A CA 1
ATOM 703 C C . GLN A 1 91 ? -9.795 -3.796 2.955 1.00 92.81 91 GLN A C 1
ATOM 705 O O . GLN A 1 91 ? -9.791 -2.944 2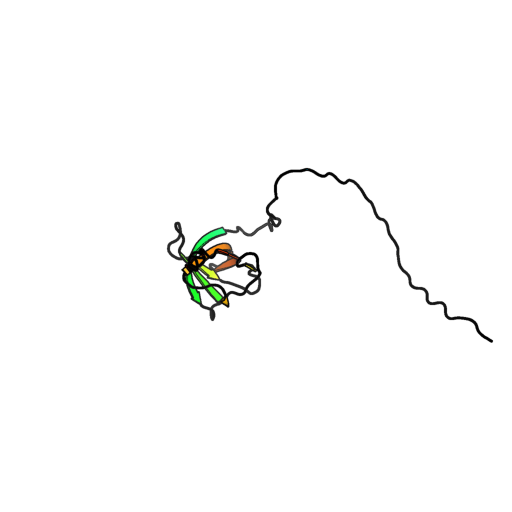.068 1.00 92.81 91 GLN A O 1
ATOM 710 N N . VAL A 1 92 ? -10.174 -5.055 2.726 1.00 93.62 92 VAL A N 1
ATOM 711 C CA . VAL A 1 92 ? -10.862 -5.426 1.485 1.00 93.62 92 VAL A CA 1
ATOM 712 C C . VAL A 1 92 ? -12.189 -4.677 1.454 1.00 93.62 92 VAL A C 1
ATOM 714 O O . VAL A 1 92 ? -12.922 -4.671 2.437 1.00 93.62 92 VAL A O 1
ATOM 717 N N . GLY A 1 93 ? -12.475 -4.025 0.334 1.00 91.38 93 GLY A N 1
ATOM 718 C CA . GLY A 1 93 ? -13.628 -3.152 0.174 1.00 91.38 93 GLY A CA 1
ATOM 719 C C . GLY A 1 93 ? -13.318 -1.661 0.281 1.00 91.38 93 GLY A C 1
ATOM 720 O O . GLY A 1 93 ? -14.094 -0.873 -0.259 1.00 91.38 93 GLY A O 1
ATOM 721 N N . ASP A 1 94 ? -12.187 -1.277 0.886 1.00 92.38 94 ASP A N 1
ATOM 722 C CA . ASP A 1 94 ? -11.771 0.125 0.963 1.00 92.38 94 ASP A CA 1
ATOM 723 C C . ASP A 1 94 ? -11.539 0.695 -0.443 1.00 92.38 94 ASP A C 1
ATOM 725 O O . ASP A 1 94 ? -10.934 0.051 -1.306 1.00 92.38 94 ASP A O 1
A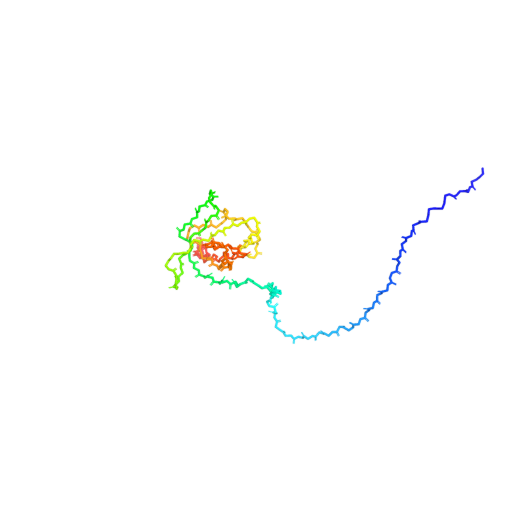TOM 729 N N . PHE A 1 95 ? -11.965 1.938 -0.659 1.00 93.88 95 PHE A N 1
ATOM 730 C CA . PHE A 1 95 ? -11.534 2.704 -1.821 1.00 93.88 95 PHE A CA 1
ATOM 731 C C . PHE A 1 95 ? -10.190 3.367 -1.530 1.00 93.88 95 PHE A C 1
ATOM 733 O O . PHE A 1 95 ? -9.972 3.940 -0.460 1.00 93.88 95 PHE A O 1
ATOM 740 N N . VAL A 1 96 ? -9.271 3.275 -2.486 1.00 94.50 96 VAL A N 1
ATOM 741 C CA . VAL A 1 96 ? -7.911 3.790 -2.358 1.00 94.50 96 VAL A CA 1
ATOM 742 C C . VAL A 1 96 ? -7.491 4.555 -3.605 1.00 94.50 96 VAL A C 1
ATOM 744 O O . VAL A 1 96 ? -7.793 4.173 -4.735 1.00 94.50 96 VAL A O 1
ATOM 747 N N . SER A 1 97 ? -6.733 5.625 -3.390 1.00 94.62 97 SER A N 1
ATOM 748 C CA . SER A 1 97 ? -5.926 6.284 -4.414 1.00 94.62 97 SER A CA 1
ATOM 749 C C . SER A 1 97 ? -4.470 5.919 -4.168 1.00 94.62 97 SER A C 1
ATOM 751 O O . SER A 1 97 ? -3.925 6.247 -3.114 1.00 94.62 97 SER A O 1
ATOM 753 N N . VAL A 1 98 ? -3.831 5.282 -5.143 1.00 95.06 98 VAL A N 1
ATOM 754 C CA . VAL A 1 98 ? -2.441 4.839 -5.047 1.00 95.06 98 VAL A CA 1
ATOM 755 C C . VAL A 1 98 ? -1.593 5.525 -6.103 1.00 95.06 98 VAL A C 1
ATOM 757 O O . VAL A 1 98 ? -1.932 5.529 -7.286 1.00 95.06 98 VAL A O 1
ATOM 760 N N . ILE A 1 99 ? -0.477 6.092 -5.662 1.00 94.81 99 ILE A N 1
ATOM 761 C CA . ILE A 1 99 ? 0.610 6.553 -6.519 1.00 94.81 99 ILE A CA 1
ATOM 762 C C . ILE A 1 99 ? 1.716 5.508 -6.421 1.00 94.81 99 ILE A C 1
ATOM 764 O O . ILE A 1 99 ? 2.124 5.137 -5.318 1.00 94.81 99 ILE A O 1
ATOM 768 N N . TYR A 1 100 ? 2.179 5.015 -7.563 1.00 94.12 100 TYR A N 1
ATOM 769 C CA . TYR A 1 100 ? 3.205 3.984 -7.636 1.00 94.12 100 TYR A CA 1
ATOM 770 C C . TYR A 1 100 ? 4.214 4.274 -8.744 1.00 94.12 100 TYR A C 1
ATOM 772 O O . TYR A 1 100 ? 3.955 5.043 -9.669 1.00 94.12 100 TYR A O 1
ATOM 780 N N . ILE A 1 101 ? 5.372 3.638 -8.638 1.00 93.69 101 ILE A N 1
ATOM 781 C CA . ILE A 1 101 ? 6.400 3.586 -9.675 1.00 93.69 101 ILE A CA 1
ATOM 782 C C . ILE A 1 101 ? 6.536 2.145 -10.161 1.00 93.69 101 ILE A C 1
ATOM 784 O O . ILE A 1 101 ? 6.370 1.205 -9.382 1.00 93.69 101 ILE A O 1
ATOM 788 N N . ASN A 1 102 ? 6.838 1.966 -11.443 1.00 90.62 102 ASN A N 1
ATOM 789 C CA . ASN A 1 102 ? 7.212 0.656 -11.967 1.00 90.62 102 ASN A CA 1
ATOM 790 C C . ASN A 1 102 ? 8.708 0.441 -11.708 1.00 90.62 102 ASN A C 1
ATOM 792 O O . ASN A 1 102 ? 9.530 1.251 -12.136 1.00 90.62 102 ASN A O 1
ATOM 796 N N . LYS A 1 103 ? 9.060 -0.626 -10.989 1.00 86.94 103 LYS A N 1
ATOM 797 C CA . LYS A 1 103 ? 10.441 -1.009 -10.680 1.00 86.94 103 LYS A CA 1
ATOM 798 C C . LYS A 1 103 ? 10.581 -2.518 -10.857 1.00 86.94 103 LYS A C 1
ATOM 800 O O . LYS A 1 103 ? 10.008 -3.259 -10.068 1.00 86.94 103 LYS A O 1
ATOM 805 N N . ASN A 1 104 ? 11.349 -2.957 -11.854 1.00 85.31 104 ASN A N 1
ATOM 806 C CA . ASN A 1 104 ? 11.593 -4.378 -12.149 1.00 85.31 104 ASN A CA 1
ATOM 807 C C . ASN A 1 104 ? 10.281 -5.187 -12.220 1.00 85.31 104 ASN A C 1
ATOM 809 O O . ASN A 1 104 ? 10.098 -6.135 -11.463 1.00 85.31 104 ASN A O 1
ATOM 813 N N . ASP A 1 105 ? 9.327 -4.724 -13.033 1.00 85.31 105 ASP A N 1
ATOM 814 C CA . ASP A 1 105 ? 7.975 -5.296 -13.197 1.00 85.31 105 ASP A CA 1
ATOM 815 C C . ASP A 1 105 ? 7.063 -5.275 -11.956 1.00 85.31 105 ASP A C 1
ATOM 817 O O . ASP A 1 105 ? 5.894 -5.667 -12.014 1.00 85.31 105 ASP A O 1
ATOM 821 N N . LEU A 1 106 ? 7.544 -4.725 -10.839 1.00 89.75 106 LEU A N 1
ATOM 822 C CA . LEU A 1 106 ? 6.760 -4.501 -9.633 1.00 89.75 106 LEU A CA 1
ATOM 823 C C . LEU A 1 106 ? 6.212 -3.077 -9.598 1.00 89.75 106 LEU A C 1
ATOM 825 O O . LEU A 1 106 ? 6.877 -2.106 -9.960 1.00 89.75 106 LEU A O 1
ATOM 829 N N . LYS A 1 107 ? 4.987 -2.948 -9.094 1.00 94.06 107 LYS A N 1
ATOM 830 C CA . LYS A 1 107 ? 4.328 -1.658 -8.874 1.00 94.06 107 LYS A CA 1
ATOM 831 C C . LYS A 1 107 ? 4.540 -1.249 -7.430 1.00 94.06 107 LYS A C 1
ATOM 833 O O . LYS A 1 107 ? 3.795 -1.677 -6.553 1.00 94.06 107 LYS A O 1
ATOM 838 N N . LEU A 1 108 ? 5.583 -0.467 -7.182 1.00 94.56 108 LEU A N 1
ATOM 839 C CA . LEU A 1 108 ? 5.969 -0.044 -5.842 1.00 94.56 108 LEU A CA 1
ATOM 840 C C . LEU A 1 108 ? 5.213 1.227 -5.450 1.00 94.56 108 LEU A C 1
ATOM 842 O O . LEU A 1 108 ? 5.378 2.274 -6.079 1.00 94.56 108 LEU A O 1
ATOM 846 N N . ALA A 1 109 ? 4.389 1.142 -4.410 1.00 95.44 109 ALA A N 1
ATOM 847 C CA . ALA A 1 109 ? 3.629 2.278 -3.911 1.00 95.44 109 ALA A CA 1
ATOM 848 C C . ALA A 1 109 ? 4.542 3.324 -3.261 1.00 95.44 109 ALA A C 1
ATOM 850 O O . ALA A 1 109 ? 5.352 3.020 -2.385 1.00 95.44 109 ALA A O 1
ATOM 851 N N . THR A 1 110 ? 4.345 4.585 -3.630 1.00 94.75 110 THR A N 1
ATOM 852 C CA . THR A 1 110 ? 4.957 5.734 -2.953 1.00 94.75 110 THR A CA 1
ATOM 853 C C . THR A 1 110 ? 3.973 6.377 -1.982 1.00 94.75 110 THR A C 1
ATOM 855 O O . THR A 1 110 ? 4.346 6.745 -0.868 1.00 94.75 110 THR A O 1
ATOM 858 N N . ASN A 1 111 ? 2.698 6.462 -2.370 1.00 95.06 111 ASN A N 1
ATOM 859 C CA . ASN A 1 111 ? 1.632 6.995 -1.533 1.00 95.06 111 ASN A CA 1
ATOM 860 C C . ASN A 1 111 ? 0.336 6.201 -1.715 1.00 95.06 111 ASN A C 1
ATOM 862 O O . ASN A 1 111 ? -0.084 5.939 -2.843 1.00 95.06 111 ASN A O 1
ATOM 866 N N . ILE A 1 112 ? -0.313 5.864 -0.605 1.00 95.25 112 ILE A N 1
ATOM 867 C CA . ILE A 1 112 ? -1.639 5.257 -0.560 1.00 95.25 112 ILE A CA 1
ATOM 868 C C . ILE A 1 112 ? -2.533 6.149 0.293 1.00 95.25 112 ILE A C 1
ATOM 870 O O . ILE A 1 112 ? -2.257 6.404 1.464 1.00 95.25 112 ILE A O 1
ATOM 874 N N . THR A 1 113 ? -3.636 6.602 -0.286 1.00 96.19 113 THR A N 1
ATOM 875 C CA . THR A 1 113 ? -4.682 7.334 0.429 1.00 96.19 113 THR A CA 1
ATOM 876 C C . THR A 1 113 ? -5.941 6.484 0.463 1.00 96.19 113 THR A C 1
ATOM 878 O O . THR A 1 113 ? -6.510 6.185 -0.585 1.00 96.19 113 THR A O 1
ATOM 881 N N . VAL A 1 114 ? -6.370 6.093 1.660 1.00 93.94 114 VAL A N 1
ATOM 882 C CA . VAL A 1 114 ? -7.599 5.337 1.898 1.00 93.94 114 VAL A CA 1
ATOM 883 C C . VAL A 1 114 ? -8.756 6.316 2.056 1.00 93.94 114 VAL A C 1
ATOM 885 O O . VAL A 1 114 ? -8.818 7.078 3.025 1.00 93.94 114 VAL A O 1
ATOM 888 N N . THR A 1 115 ? -9.683 6.280 1.106 1.00 87.88 115 THR A N 1
ATOM 889 C CA . THR A 1 115 ? -10.954 6.999 1.158 1.00 87.88 115 THR A CA 1
ATOM 890 C C . THR A 1 115 ? -12.009 6.037 1.679 1.00 87.88 115 THR A C 1
ATOM 892 O O . THR A 1 115 ? -12.454 5.132 0.977 1.00 87.88 115 THR A O 1
ATOM 895 N N . SER A 1 116 ? -12.383 6.202 2.943 1.00 62.88 116 SER A N 1
ATOM 896 C CA . SER A 1 116 ? -13.543 5.501 3.490 1.00 62.88 116 SER A CA 1
ATOM 897 C C . SER A 1 116 ? -14.778 6.169 2.891 1.00 62.88 116 SER A C 1
ATOM 899 O O . SER A 1 116 ? -15.046 7.323 3.213 1.00 62.88 116 SER A O 1
ATOM 901 N N . TYR A 1 117 ? -15.514 5.486 2.013 1.00 54.56 117 TYR A N 1
ATOM 902 C CA . TYR A 1 117 ? -16.933 5.801 1.866 1.00 54.56 117 TYR A CA 1
ATOM 903 C C . TYR A 1 117 ? -17.591 5.220 3.108 1.00 54.56 117 TYR A C 1
ATOM 905 O O . TYR A 1 117 ? -17.922 4.038 3.155 1.00 54.56 117 TYR A O 1
ATOM 913 N N . ASP A 1 118 ? -17.622 6.016 4.169 1.00 43.72 118 ASP A N 1
ATOM 914 C CA . ASP A 1 118 ? -18.276 5.626 5.401 1.00 43.72 118 ASP A CA 1
ATOM 915 C C . ASP A 1 118 ? -19.784 5.553 5.130 1.00 43.72 118 ASP A C 1
ATOM 917 O O . ASP A 1 118 ? -20.461 6.572 5.026 1.00 43.72 118 ASP A O 1
ATOM 921 N N . VAL A 1 119 ? -20.316 4.343 4.956 1.00 47.34 119 VAL A N 1
ATOM 922 C CA . VAL A 1 119 ? -21.771 4.110 4.941 1.00 47.34 119 VAL A CA 1
ATOM 923 C C . VAL A 1 119 ? -22.308 4.028 6.385 1.00 47.34 119 VAL A C 1
ATOM 925 O O . VAL A 1 119 ? -23.478 3.734 6.597 1.00 47.34 119 VAL A O 1
ATOM 928 N N . SER A 1 120 ? -21.484 4.308 7.407 1.00 43.00 120 SER A N 1
ATOM 929 C CA . SER A 1 120 ? -21.855 4.208 8.824 1.00 43.00 120 SER A CA 1
ATOM 930 C C . SER A 1 120 ? -22.116 5.556 9.513 1.00 43.00 120 SER A C 1
ATOM 932 O O . SER A 1 120 ? -22.201 5.598 10.741 1.00 43.00 120 SER A O 1
ATOM 934 N N . SER A 1 121 ? -22.291 6.660 8.776 1.00 40.38 121 SER A N 1
ATOM 935 C CA . SER A 1 121 ? -22.639 7.967 9.372 1.00 40.38 121 SER A CA 1
ATOM 936 C C . SER A 1 121 ? -24.141 8.305 9.360 1.00 40.38 121 SER A C 1
ATOM 938 O O . SER A 1 121 ? -24.516 9.408 9.751 1.00 40.38 121 SER A O 1
ATOM 940 N N . SER A 1 122 ? -25.026 7.385 8.959 1.00 43.03 122 SER A N 1
ATOM 941 C CA . SER A 1 122 ? -26.484 7.600 8.958 1.00 43.03 122 SER A CA 1
ATOM 942 C C . SER A 1 122 ? -27.267 6.479 9.649 1.00 43.03 122 SER A C 1
ATOM 944 O O . SER A 1 122 ? -28.283 6.013 9.147 1.00 43.03 122 SER A O 1
ATOM 946 N N . VAL A 1 123 ? -26.865 6.091 10.861 1.00 46.44 123 VAL A N 1
ATOM 947 C CA . VAL A 1 123 ? -27.852 5.618 11.847 1.00 46.44 123 VAL A CA 1
ATOM 948 C C . VAL A 1 123 ? -28.094 6.766 12.812 1.00 46.44 123 VAL A C 1
ATOM 950 O O . VAL A 1 123 ? -27.510 6.868 13.890 1.00 46.44 123 VAL A O 1
ATOM 953 N N . THR A 1 124 ? -28.940 7.694 12.365 1.00 44.09 124 THR A N 1
ATOM 954 C CA . THR A 1 124 ? -29.583 8.675 13.230 1.00 44.09 124 THR A CA 1
ATOM 955 C C . THR A 1 124 ? -30.236 7.917 14.377 1.00 44.09 124 THR A C 1
ATOM 957 O O . THR A 1 124 ? -31.184 7.162 14.174 1.00 44.09 124 THR A O 1
ATOM 960 N N . LYS A 1 125 ? -29.716 8.131 15.586 1.00 48.84 125 LYS A N 1
ATOM 961 C CA . LYS A 1 125 ? -30.362 7.782 16.848 1.00 48.84 125 LYS A CA 1
ATOM 962 C C . LYS A 1 125 ? -31.770 8.383 16.833 1.00 48.84 125 LYS A C 1
ATOM 964 O O . LYS A 1 125 ? -31.940 9.580 17.067 1.00 48.84 125 LYS A O 1
ATOM 969 N N . LYS A 1 126 ? -32.777 7.580 16.492 1.00 44.31 126 LYS A N 1
ATOM 970 C CA . LYS A 1 126 ? -34.178 7.977 16.595 1.00 44.31 126 LYS A CA 1
ATOM 971 C C . LYS A 1 126 ? -34.666 7.519 17.968 1.00 44.31 126 LYS A C 1
ATOM 973 O O . LYS A 1 126 ? -34.891 6.335 18.152 1.00 44.31 126 LYS A O 1
ATOM 978 N N . ARG A 1 127 ? -34.691 8.513 18.864 1.00 46.22 127 ARG A N 1
ATOM 979 C CA . ARG A 1 127 ? -35.446 8.667 20.121 1.00 46.22 127 ARG A CA 1
ATOM 980 C C . ARG A 1 127 ? -35.702 7.418 20.954 1.00 46.22 127 ARG A C 1
ATOM 982 O O . ARG A 1 127 ? -36.555 6.609 20.548 1.00 46.22 127 ARG A O 1
#

Nearest PDB structures (foldseek):
  1zeq-assembly1_X  TM=7.530E-01  e=2.831E-06  Escherichia coli
  3tdq-assembly1_A  TM=8.477E-01  e=4.444E-03  Pseudomonas aeruginosa
  3kf8-assembly1_B  TM=6.545E-01  e=5.716E-02  Candida tropicalis MYA-3404
  2pqa-assembly2_C  TM=6.078E-01  e=2.296E-02  Homo sapiens
  4i4k-assembly1_B  TM=3.292E-01  e=9.377E-01  Streptomyces globisporus C-1027

Mean predicted aligned error: 15.91 Å

Sequence (127 aa):
MVKRITLFFIIAIVTFSFQGFSIAKKEPAKKITAPQRGLSTSKVIGKVVKRDIRQSTITVSAEKVTFLSILIDKNTLISKAGKNVTMRTIQVGDFVSVIYINKNDLKLATNITVTSYDVSSSVTKKR

Secondary structure (DSSP, 8-state):
------------------------------------TT--EEEEEEEEEEEETTTTEEEEEETTEEEEEEE--TT-EEEETTEE--GGG--TT-EEEEEEEEETTEEEEEEEEEE---TTS------

Solvent-accessible surface area (backbone atoms only — not comparable to full-atom values): 8310 Å² total; per-residue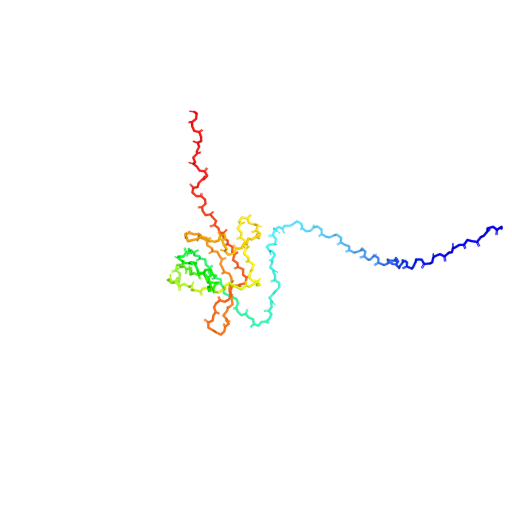 (Å²): 138,90,86,82,88,80,82,84,81,85,76,87,78,82,85,84,81,87,74,78,94,76,89,74,89,76,78,89,74,72,85,74,75,78,82,70,87,86,66,74,70,46,77,51,59,30,32,26,73,42,74,40,79,90,75,33,32,38,28,32,34,27,96,94,41,78,73,43,70,33,38,54,52,98,79,35,46,34,31,44,88,91,38,83,55,58,77,86,76,62,50,72,69,36,35,34,42,35,34,26,34,78,53,95,94,37,35,40,36,51,37,37,40,42,48,76,82,69,85,77,82,75,76,74,86,76,128

Radius of gyration: 24.71 Å; Cα contacts (8 Å, |Δi|>4): 1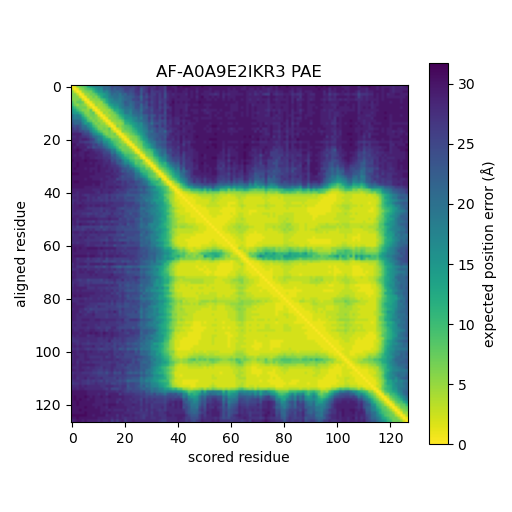80; chains: 1; bounding box: 75×52×66 Å

Foldseek 3Di:
DDDDDDDDDPDDDDDDPDDDDDPDDDDDPDPPDDDPPDFDKDKFKFFFADQDPVQQWTWGQGPVHRIDIAHEDPQEFEDEPNDTDDSVPRDGGWIKMFIFTQDPNHTYTNYIYTDDPPPPPPPPPDD